Protein AF-G5PZ76-F1 (afdb_monomer)

pLDDT: mean 83.8, std 11.91, range [45.0, 92.31]

Foldseek 3Di:
DPDPVVLVVQLVVQVVDPPQDSVNSNVVSVVVVVVVD

Organism: NCBI:txid913242

Nearest PDB structures (foldseek):
  5z2v-assembly1_A  TM=9.298E-01  e=4.289E-03  Pseudomonas aeruginosa PAO1
  5zvq-assembly1_A-2  TM=8.791E-01  e=1.796E-02  Thermus thermophilus HB8
  1vdd-assembly1_A  TM=9.145E-01  e=2.759E-02  Deinococcus radiodurans
  3vdp-assembly2_C  TM=9.548E-01  e=6.065E-02  Caldanaerobacter subterraneus subsp. tengcongensis MB4
  4o6p-assembly1_C  TM=9.684E-01  e=6.998E-02  Caldanaerobacter subterraneus subsp. tengcongensis MB4

Solvent-accessible surface area (backbone atoms only — not comparable to full-atom values): 2243 Å² total; per-residue (Å²): 131,88,70,53,72,66,55,53,51,50,28,53,62,41,44,76,41,91,92,30,46,74,74,51,15,48,50,52,54,53,50,52,61,62,71,80,105

Secondary structure (DSSP, 8-state):
----HHHHHHHHHHHTSTT--HHHHHHHHHHHHHH--

Mean predicted aligned error: 4.91 Å

Radius of gyration: 9.63 Å; Cα contacts (8 Å, |Δi|>4): 16; chains: 1; bounding box: 22×15×26 Å

InterPro domains:
  IPR023627 Recombination protein RecR [SSF111304] (2-36)

Sequence (37 aa):
MQTSPLLTQLMEALRCLPGVGPKSAQRMAFTLLQRDR

Structure (mmCIF, N/CA/C/O backbone):
data_AF-G5PZ76-F1
#
_entry.id   AF-G5PZ76-F1
#
loop_
_atom_site.group_PDB
_atom_site.id
_atom_site.type_symbol
_atom_site.label_atom_id
_atom_site.label_alt_id
_atom_site.label_comp_id
_atom_site.label_asym_id
_atom_site.label_entity_id
_atom_site.label_seq_id
_atom_site.pdbx_PDB_ins_code
_atom_site.Cartn_x
_atom_site.Cartn_y
_atom_site.Cartn_z
_atom_site.occupancy
_atom_site.B_iso_or_equiv
_atom_site.auth_seq_id
_atom_site.auth_comp_id
_atom_site.auth_asym_id
_atom_site.auth_atom_id
_atom_site.pdbx_PDB_model_num
ATOM 1 N N . MET A 1 1 ? 4.011 4.676 15.247 1.00 45.00 1 MET A N 1
ATOM 2 C CA . MET A 1 1 ? 2.700 4.631 14.562 1.00 45.00 1 MET A CA 1
ATOM 3 C C . MET A 1 1 ? 2.240 3.181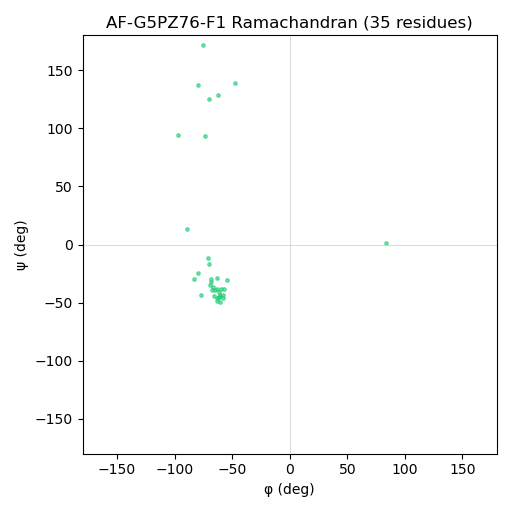 14.567 1.00 45.00 1 MET A C 1
ATOM 5 O O . MET A 1 1 ? 2.825 2.387 13.846 1.00 45.00 1 MET A O 1
ATOM 9 N N . GLN A 1 2 ? 1.289 2.802 15.426 1.00 51.91 2 GLN A N 1
ATOM 10 C CA . GLN A 1 2 ? 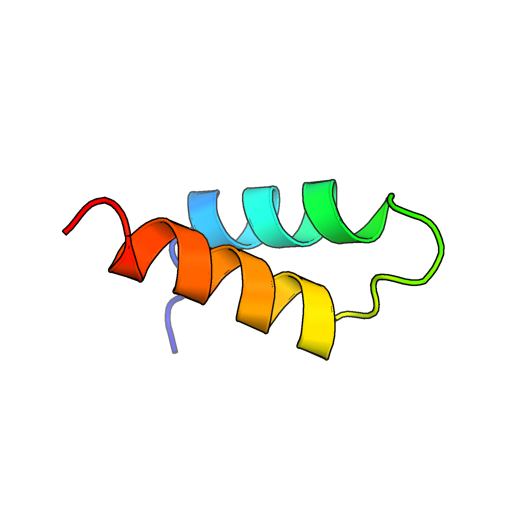0.696 1.460 15.386 1.00 51.91 2 GLN A CA 1
ATOM 11 C C . GLN A 1 2 ? -0.236 1.393 14.174 1.00 51.91 2 GLN A C 1
ATOM 13 O O . GLN A 1 2 ? -1.385 1.822 14.235 1.00 51.91 2 GLN A O 1
ATOM 18 N N . THR A 1 3 ? 0.273 0.925 13.038 1.00 63.91 3 THR A N 1
ATOM 19 C CA . THR A 1 3 ? -0.596 0.490 11.946 1.00 63.91 3 THR A CA 1
ATOM 20 C C . THR A 1 3 ? -1.265 -0.800 12.399 1.00 63.91 3 THR A C 1
ATOM 22 O O . THR A 1 3 ? -0.579 -1.729 12.823 1.00 63.91 3 THR A O 1
ATOM 25 N N . SER A 1 4 ? -2.600 -0.845 12.366 1.00 80.69 4 SER A N 1
ATOM 26 C CA . SER A 1 4 ? -3.353 -2.071 12.655 1.00 80.69 4 SER A CA 1
ATOM 27 C C . SER A 1 4 ? -2.743 -3.241 11.869 1.00 80.69 4 SER A C 1
ATOM 29 O O . SER A 1 4 ? -2.396 -3.044 10.700 1.00 80.69 4 SER A O 1
ATOM 31 N N . PRO A 1 5 ? -2.601 -4.443 12.455 1.00 83.12 5 PRO A N 1
ATOM 32 C CA . PRO A 1 5 ? -2.029 -5.594 11.751 1.00 83.12 5 PRO A CA 1
ATOM 33 C C . PRO A 1 5 ? -2.753 -5.891 10.426 1.00 83.12 5 PRO A C 1
ATOM 35 O O . PRO A 1 5 ? -2.117 -6.299 9.458 1.00 83.12 5 PRO A O 1
ATOM 38 N N . LEU A 1 6 ? -4.053 -5.584 10.342 1.00 84.00 6 LEU A N 1
ATOM 39 C CA . LEU A 1 6 ? -4.850 -5.674 9.113 1.00 84.00 6 LEU A CA 1
ATOM 40 C C . LEU A 1 6 ? -4.415 -4.669 8.034 1.00 84.00 6 LEU A C 1
ATOM 42 O O . LEU A 1 6 ? -4.403 -5.000 6.853 1.00 84.00 6 LEU A O 1
ATOM 46 N N . LEU A 1 7 ? -4.019 -3.452 8.424 1.00 86.00 7 LEU A N 1
ATOM 47 C CA . LEU A 1 7 ? -3.515 -2.442 7.489 1.00 86.00 7 LEU A CA 1
ATOM 48 C C . LEU A 1 7 ? -2.169 -2.875 6.901 1.00 86.00 7 LEU A C 1
ATOM 50 O O . LEU A 1 7 ? -1.922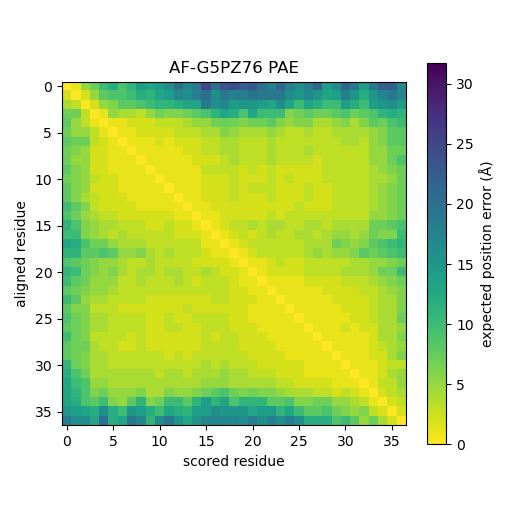 -2.682 5.714 1.00 86.00 7 LEU A O 1
ATOM 54 N N . THR A 1 8 ? -1.308 -3.478 7.721 1.00 86.62 8 THR A N 1
ATOM 55 C CA . THR A 1 8 ? -0.027 -4.024 7.260 1.00 86.62 8 THR A CA 1
ATOM 56 C C . THR A 1 8 ? -0.241 -5.151 6.252 1.00 86.62 8 THR A C 1
ATOM 58 O O . THR A 1 8 ? 0.351 -5.103 5.179 1.00 86.62 8 THR A O 1
ATOM 61 N N . GLN A 1 9 ? -1.153 -6.088 6.530 1.00 88.50 9 GLN A N 1
ATOM 62 C CA . GLN A 1 9 ? -1.508 -7.156 5.585 1.00 88.50 9 GLN A CA 1
ATOM 63 C C . GLN A 1 9 ? -2.104 -6.611 4.279 1.00 88.50 9 GLN A C 1
ATOM 65 O O . GLN A 1 9 ? -1.738 -7.067 3.199 1.00 88.50 9 GLN A O 1
ATOM 70 N N . LEU A 1 10 ? -2.966 -5.591 4.352 1.00 88.44 10 LEU A N 1
ATOM 71 C CA . LEU A 1 10 ? -3.498 -4.920 3.163 1.00 88.44 10 LEU A CA 1
ATOM 72 C C . LEU A 1 10 ? -2.377 -4.278 2.335 1.00 88.44 10 LEU A C 1
ATOM 74 O O . LEU A 1 10 ? -2.340 -4.430 1.116 1.00 88.44 10 LEU A O 1
ATOM 78 N N . MET A 1 11 ? -1.440 -3.580 2.981 1.00 89.38 11 MET A N 1
ATOM 79 C CA . MET A 1 11 ? -0.288 -2.995 2.292 1.00 89.38 11 MET A CA 1
ATOM 80 C C . MET A 1 11 ? 0.608 -4.067 1.659 1.00 89.38 11 MET A C 1
ATOM 82 O O . MET A 1 11 ? 1.103 -3.853 0.556 1.00 89.38 11 MET A O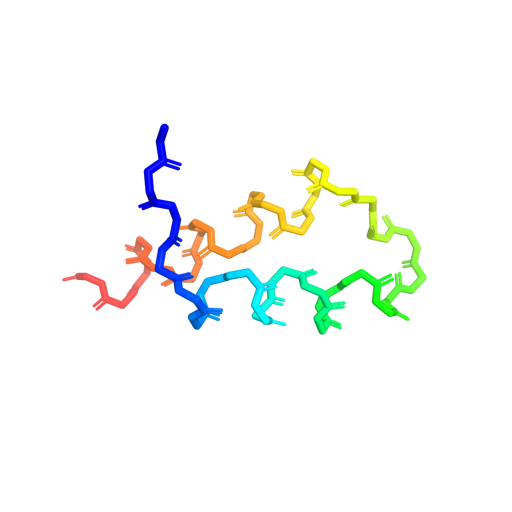 1
ATOM 86 N N . GLU A 1 12 ? 0.810 -5.214 2.311 1.00 90.00 12 GLU A N 1
ATOM 87 C CA . GLU A 1 12 ? 1.565 -6.339 1.743 1.00 90.00 12 GLU A CA 1
ATOM 88 C C . GLU A 1 12 ? 0.862 -6.960 0.533 1.00 90.00 12 GLU A C 1
ATOM 90 O O . GLU A 1 12 ? 1.503 -7.140 -0.501 1.00 90.00 12 GLU 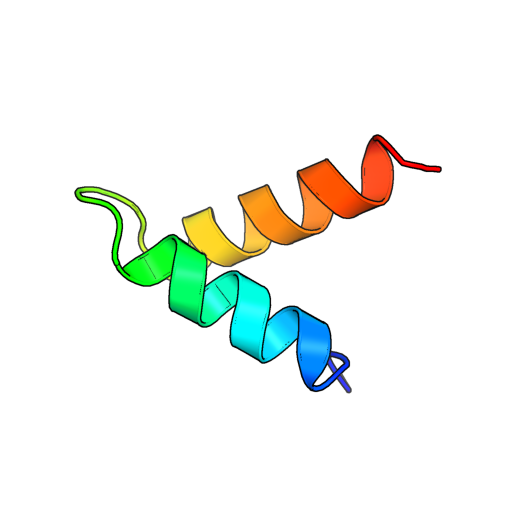A O 1
ATOM 95 N N . ALA A 1 13 ? -0.453 -7.176 0.601 1.00 90.50 13 ALA A N 1
ATOM 96 C CA . ALA A 1 13 ? -1.239 -7.662 -0.532 1.00 90.50 13 ALA A CA 1
ATOM 97 C C . ALA A 1 13 ? -1.172 -6.705 -1.737 1.00 90.50 13 ALA A C 1
ATOM 99 O O . ALA A 1 13 ? -1.051 -7.136 -2.884 1.00 90.50 13 ALA A O 1
ATOM 100 N N . LEU A 1 14 ? -1.180 -5.391 -1.485 1.00 90.31 14 LEU A N 1
ATOM 101 C CA . LEU A 1 14 ? -1.048 -4.372 -2.529 1.00 90.31 14 LEU A CA 1
ATOM 102 C C . LEU A 1 14 ? 0.350 -4.345 -3.161 1.00 90.31 14 LEU A C 1
ATOM 104 O O . LEU A 1 14 ? 0.4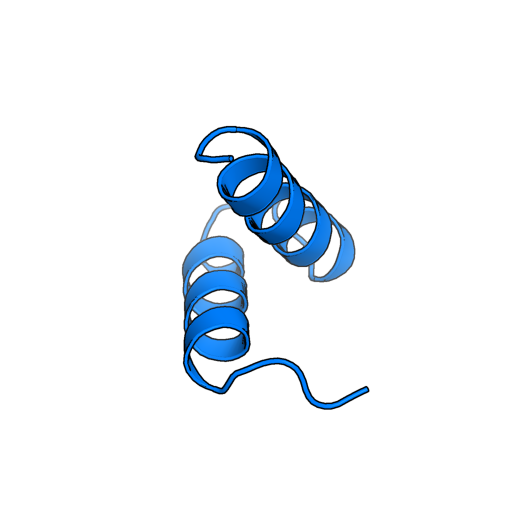74 -4.017 -4.338 1.00 90.31 14 LEU A O 1
ATOM 108 N N . ARG A 1 15 ? 1.404 -4.712 -2.421 1.00 90.06 15 ARG A N 1
ATOM 109 C CA . ARG A 1 15 ? 2.786 -4.756 -2.935 1.00 90.06 15 ARG A CA 1
ATOM 110 C C . ARG A 1 15 ? 3.039 -5.884 -3.937 1.00 90.06 15 ARG A C 1
ATOM 112 O O . ARG A 1 15 ? 4.034 -5.817 -4.651 1.00 90.06 15 ARG A O 1
ATOM 119 N N . CYS A 1 16 ? 2.171 -6.892 -4.014 1.00 88.88 16 CYS A N 1
ATOM 120 C CA . CYS A 1 16 ? 2.258 -7.941 -5.035 1.00 88.88 16 CYS A CA 1
ATOM 121 C C . CYS A 1 16 ? 1.885 -7.442 -6.443 1.00 88.88 16 CYS A C 1
ATOM 123 O O . CYS A 1 16 ? 2.122 -8.144 -7.424 1.00 88.88 16 CYS A O 1
ATOM 125 N N . LEU A 1 17 ? 1.306 -6.243 -6.558 1.00 90.44 17 LEU A N 1
ATOM 126 C CA . LEU A 1 17 ? 0.924 -5.658 -7.838 1.00 90.44 17 LEU A CA 1
ATOM 127 C C . LEU A 1 17 ? 2.140 -5.031 -8.549 1.00 90.44 17 LEU A C 1
ATOM 129 O O . LEU A 1 17 ? 2.931 -4.317 -7.919 1.00 90.44 17 LEU A O 1
ATOM 133 N N . PRO A 1 18 ? 2.286 -5.228 -9.872 1.00 90.88 18 PRO A N 1
ATOM 134 C CA . PRO A 1 18 ? 3.380 -4.634 -10.631 1.00 90.88 18 PRO A CA 1
ATOM 135 C C . PRO A 1 18 ? 3.295 -3.103 -10.574 1.00 90.88 18 PRO A C 1
ATOM 137 O O . PRO A 1 18 ? 2.251 -2.511 -10.839 1.00 90.88 18 PRO A O 1
ATOM 140 N N . GLY A 1 19 ? 4.398 -2.451 -10.203 1.00 90.00 19 GLY A N 1
ATOM 141 C CA . GLY A 1 19 ? 4.466 -0.990 -10.071 1.00 90.00 19 GLY A CA 1
ATOM 142 C C . GLY A 1 19 ? 3.959 -0.426 -8.735 1.00 90.00 19 GLY A C 1
ATOM 143 O O . GLY A 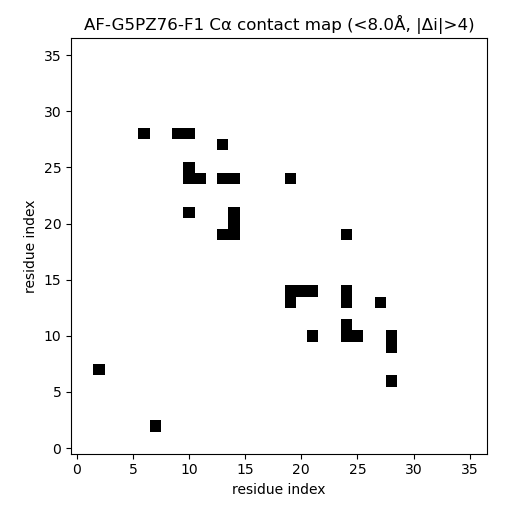1 19 ? 4.003 0.790 -8.536 1.00 90.00 19 GLY A O 1
ATOM 144 N N . VAL A 1 20 ? 3.532 -1.268 -7.785 1.00 92.31 20 VAL A N 1
ATOM 145 C CA . VAL A 1 20 ? 3.097 -0.817 -6.454 1.00 92.31 20 VAL A CA 1
ATOM 146 C C . VAL A 1 20 ? 4.233 -0.945 -5.435 1.00 92.31 20 VAL A C 1
ATOM 148 O O . VAL A 1 20 ? 4.442 -1.971 -4.796 1.00 92.31 20 VAL A O 1
ATOM 151 N N . GLY A 1 21 ? 4.976 0.149 -5.250 1.00 89.81 21 GLY A N 1
ATOM 152 C CA . GLY A 1 21 ? 5.976 0.269 -4.182 1.00 89.81 21 GLY A CA 1
ATOM 153 C C . GLY A 1 21 ? 5.357 0.504 -2.791 1.00 89.81 21 GLY A C 1
ATOM 154 O O . GLY A 1 21 ? 4.172 0.827 -2.689 1.00 89.81 21 GLY A O 1
ATOM 155 N N . PRO A 1 22 ? 6.151 0.455 -1.703 1.00 87.50 22 PRO A N 1
ATOM 156 C CA . PRO A 1 22 ? 5.658 0.595 -0.324 1.00 87.50 22 PRO A CA 1
ATOM 157 C C . PRO A 1 22 ? 4.905 1.913 -0.081 1.00 87.50 22 PRO A C 1
ATOM 159 O O . PRO A 1 22 ? 3.857 1.930 0.557 1.00 87.50 22 PRO A O 1
ATOM 162 N N . LYS A 1 23 ? 5.380 3.014 -0.676 1.00 88.56 23 LYS A N 1
ATOM 163 C CA . LYS A 1 23 ? 4.732 4.333 -0.594 1.00 88.56 23 LYS A CA 1
ATOM 164 C C . LYS A 1 23 ? 3.396 4.381 -1.350 1.00 88.56 23 LYS A C 1
ATOM 166 O O . LYS A 1 23 ? 2.481 5.095 -0.947 1.00 88.56 23 LYS A O 1
ATOM 171 N N . SER A 1 24 ? 3.281 3.617 -2.440 1.00 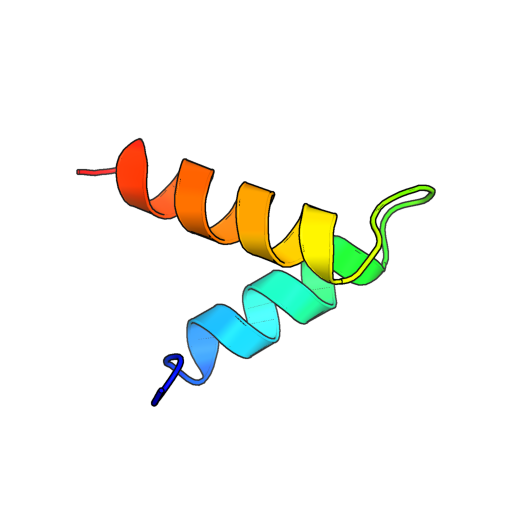91.88 24 SER A N 1
ATOM 172 C CA . SER A 1 24 ? 2.044 3.508 -3.220 1.00 91.88 24 SER A CA 1
ATOM 173 C C . SER A 1 24 ? 1.029 2.607 -2.518 1.00 91.88 24 SER A C 1
ATOM 175 O O . SER A 1 24 ? -0.124 3.003 -2.386 1.00 91.88 24 SER A O 1
ATOM 177 N N . ALA A 1 25 ? 1.467 1.462 -1.983 1.00 91.69 25 ALA A N 1
ATOM 178 C CA . ALA A 1 25 ? 0.639 0.564 -1.177 1.00 91.69 25 ALA A CA 1
ATOM 179 C C . ALA A 1 25 ? 0.060 1.278 0.053 1.00 91.69 25 ALA A C 1
ATOM 181 O O . ALA A 1 25 ? -1.136 1.185 0.316 1.00 91.69 25 ALA A O 1
ATOM 182 N N . GLN A 1 26 ? 0.882 2.071 0.749 1.00 89.44 26 GLN A N 1
ATOM 183 C CA . GLN A 1 26 ? 0.426 2.900 1.861 1.00 89.44 26 GLN A CA 1
ATOM 184 C C . GLN A 1 26 ? -0.639 3.910 1.410 1.00 89.44 26 GLN A C 1
ATOM 186 O O . GLN A 1 26 ? -1.705 3.988 2.016 1.00 89.44 26 GLN A O 1
ATOM 191 N N . ARG A 1 27 ? -0.394 4.654 0.320 1.00 90.69 27 ARG A N 1
ATOM 192 C CA . ARG A 1 27 ? -1.367 5.618 -0.220 1.00 90.69 27 ARG A CA 1
ATOM 193 C C . ARG A 1 27 ? -2.690 4.941 -0.581 1.00 90.69 27 ARG A C 1
ATOM 195 O O . ARG A 1 27 ? -3.736 5.441 -0.195 1.00 90.69 27 ARG A O 1
ATOM 202 N N . MET A 1 28 ? -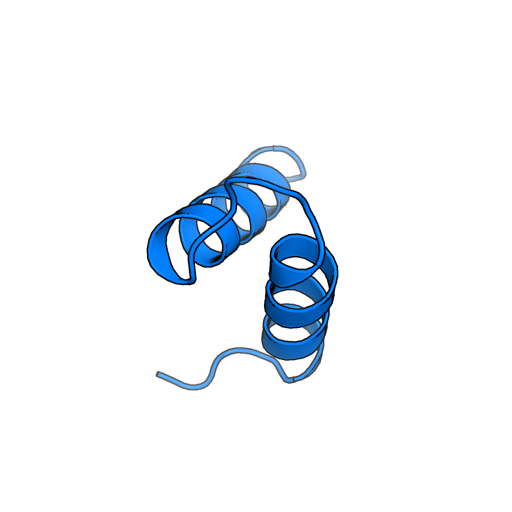2.640 3.797 -1.260 1.00 91.25 28 MET A N 1
ATOM 203 C CA . MET A 1 28 ? -3.824 3.020 -1.637 1.00 91.25 28 MET A CA 1
ATOM 204 C C . MET A 1 28 ? -4.613 2.542 -0.411 1.00 91.25 28 MET A C 1
ATOM 206 O O . MET A 1 28 ? -5.827 2.727 -0.372 1.00 91.25 28 MET A O 1
ATOM 210 N N . ALA A 1 29 ? -3.938 2.013 0.615 1.00 90.19 29 ALA A N 1
ATOM 211 C CA . ALA A 1 29 ? -4.580 1.597 1.861 1.00 90.19 29 ALA A CA 1
ATOM 212 C C . ALA A 1 29 ? -5.285 2.769 2.571 1.00 90.19 29 ALA A C 1
ATOM 214 O O . ALA A 1 29 ? -6.429 2.635 3.002 1.00 90.19 29 ALA A O 1
ATOM 215 N N . PHE A 1 30 ? -4.648 3.945 2.637 1.00 89.19 30 PHE A N 1
ATOM 216 C CA . PHE A 1 30 ? -5.275 5.142 3.208 1.00 89.19 30 PHE A CA 1
ATOM 217 C C . PHE A 1 30 ? -6.413 5.699 2.344 1.00 89.19 30 PHE A C 1
ATOM 219 O O . PHE A 1 30 ? -7.391 6.193 2.898 1.00 89.19 30 PHE A O 1
ATOM 226 N N . THR A 1 31 ? -6.325 5.617 1.014 1.00 89.38 31 THR A N 1
ATOM 227 C CA . THR A 1 31 ? -7.413 6.029 0.113 1.00 89.38 31 THR A CA 1
ATOM 228 C C . THR A 1 31 ? -8.655 5.154 0.281 1.00 89.38 31 THR A C 1
ATOM 230 O O . THR A 1 31 ? -9.758 5.689 0.268 1.00 89.38 31 THR A O 1
ATOM 233 N N . LEU A 1 32 ? -8.500 3.838 0.469 1.00 86.75 32 LEU A N 1
ATOM 234 C CA . LEU A 1 32 ? -9.624 2.935 0.749 1.00 86.75 32 LEU A CA 1
ATOM 235 C C . LEU A 1 32 ? -10.304 3.293 2.077 1.00 86.75 32 LEU A C 1
ATOM 237 O O . LEU A 1 32 ? -11.507 3.515 2.109 1.00 86.75 32 LEU A O 1
ATOM 241 N N . LEU A 1 33 ? -9.521 3.480 3.144 1.00 86.06 33 LEU A N 1
ATOM 242 C CA . LEU A 1 33 ? -10.047 3.883 4.455 1.00 86.06 33 LEU A CA 1
ATOM 243 C C . LEU A 1 33 ? -10.717 5.265 4.472 1.00 86.06 33 LEU A C 1
ATOM 245 O O . LEU A 1 33 ? -11.578 5.511 5.309 1.00 86.06 33 LEU A O 1
ATOM 249 N N . GLN A 1 34 ? -10.290 6.187 3.606 1.00 84.88 34 GLN A N 1
ATOM 250 C CA . GLN A 1 34 ? -10.926 7.501 3.472 1.00 84.88 34 GLN A CA 1
ATOM 251 C C . GLN A 1 34 ? -12.207 7.464 2.634 1.00 84.88 34 GLN A C 1
ATOM 253 O O . GLN A 1 34 ? -13.028 8.357 2.790 1.00 84.88 34 GLN A O 1
ATOM 258 N N . ARG A 1 35 ? -12.365 6.479 1.738 1.00 75.12 35 ARG A N 1
ATOM 259 C CA . ARG A 1 35 ? -13.565 6.314 0.900 1.00 75.12 35 ARG A CA 1
ATOM 260 C C . ARG A 1 35 ? -14.699 5.572 1.606 1.00 75.12 35 ARG A C 1
ATOM 262 O O . ARG A 1 35 ? -15.847 5.836 1.285 1.00 75.12 35 ARG A O 1
ATOM 269 N N . ASP A 1 36 ? -14.371 4.673 2.532 1.00 63.62 36 ASP A N 1
ATOM 270 C CA . ASP A 1 36 ? -15.327 3.942 3.383 1.00 63.62 36 ASP A CA 1
ATOM 271 C C . ASP A 1 36 ? -15.662 4.679 4.701 1.00 63.62 36 ASP A C 1
ATOM 273 O O . ASP A 1 36 ? -16.217 4.090 5.630 1.00 63.62 36 ASP A O 1
ATOM 277 N N . ARG A 1 37 ? -15.299 5.963 4.813 1.00 53.69 37 ARG A N 1
ATOM 278 C CA . ARG A 1 37 ? -15.743 6.864 5.887 1.00 53.69 37 ARG A CA 1
ATOM 279 C C . ARG A 1 37 ? -16.885 7.738 5.403 1.00 53.69 37 ARG A C 1
ATOM 281 O O . ARG A 1 37 ? -17.808 7.945 6.218 1.00 53.69 37 ARG A O 1
#